Protein AF-F7L185-F1 (afdb_monomer_lite)

Organism: NCBI:txid457403

Foldseek 3Di:
DDQDQDPDLVSVLVLLVVLVVQADDPDDDDLVNLVVQLVVLVLQLLCLDPNHPDPPDDDDRDLLSNLLSLLSNSSSVSVNLNVLVVPDPDPPVSVVVVVCVCVVCPVVVSVVVCVVSVHDPVSSSVSNVVVSVVSVVCRPVVPD

Secondary structure (DSSP, 8-state):
------SSHHHHHHHHHHHHHHS--SS---HHHHHHHHHHHHHHHHHHSTT-S-SS------HHHHHHHHHHHHHHHHHHHHHHHHH-S-HHHHHHHHHHHHHSSHHHHHHHHHHHHT--HHHHHHHHHHHHHHHHHHTT-TT-

Structure (mmCIF, N/CA/C/O backbone):
data_AF-F7L185-F1
#
_entry.id   AF-F7L185-F1
#
loop_
_atom_site.group_PDB
_atom_site.id
_atom_site.type_symbol
_atom_site.label_atom_id
_atom_site.label_alt_id
_atom_site.label_comp_id
_atom_site.label_asym_id
_atom_site.label_entity_id
_atom_site.label_seq_id
_atom_site.pdbx_PDB_ins_code
_atom_site.Cartn_x
_atom_site.Cartn_y
_atom_site.Cartn_z
_atom_site.occupancy
_atom_site.B_iso_or_equiv
_atom_site.auth_seq_id
_atom_site.auth_comp_id
_atom_site.auth_asym_id
_atom_site.auth_atom_id
_atom_site.pdbx_PDB_model_num
ATOM 1 N N . MET A 1 1 ? -5.253 -11.025 -21.015 1.00 58.12 1 MET A N 1
ATOM 2 C CA . MET A 1 1 ? -4.764 -11.555 -19.727 1.00 58.12 1 MET A CA 1
ATOM 3 C C . MET A 1 1 ? -5.924 -11.418 -18.763 1.00 58.12 1 MET A C 1
ATOM 5 O O . MET A 1 1 ? -6.441 -10.314 -18.650 1.00 58.12 1 MET A O 1
ATOM 9 N N . GLU A 1 2 ? -6.417 -12.513 -18.192 1.00 80.06 2 GLU A N 1
ATOM 10 C CA . GLU A 1 2 ? -7.443 -12.428 -17.148 1.00 80.06 2 GLU A CA 1
ATOM 11 C C . GLU A 1 2 ? -6.745 -12.126 -15.824 1.00 80.06 2 GLU A C 1
ATOM 13 O O . GLU A 1 2 ? -5.849 -12.860 -15.408 1.00 80.06 2 GLU A O 1
ATOM 18 N N . PHE A 1 3 ? -7.103 -11.006 -15.200 1.00 90.25 3 PHE A N 1
ATOM 19 C CA . PHE A 1 3 ? -6.584 -10.646 -13.886 1.00 90.25 3 PHE A CA 1
ATOM 20 C C . PHE A 1 3 ? -7.385 -11.365 -12.810 1.00 90.25 3 PHE A C 1
ATOM 22 O O . PHE A 1 3 ? -8.616 -11.371 -12.849 1.00 90.25 3 PHE A O 1
ATOM 29 N N . LYS A 1 4 ? -6.679 -11.935 -11.834 1.00 94.31 4 LYS A N 1
ATOM 30 C CA . LYS A 1 4 ? -7.269 -12.563 -10.654 1.00 94.31 4 LYS A CA 1
ATOM 31 C C . LYS A 1 4 ? -6.967 -11.743 -9.405 1.00 94.31 4 LYS A C 1
ATOM 33 O O . LYS A 1 4 ? -5.970 -11.021 -9.358 1.00 94.31 4 LYS A O 1
ATOM 38 N N . ARG A 1 5 ? -7.812 -11.912 -8.389 1.00 96.31 5 ARG A N 1
ATOM 39 C CA . ARG A 1 5 ? -7.567 -11.413 -7.034 1.00 96.31 5 ARG A CA 1
ATOM 40 C C . ARG A 1 5 ? -6.198 -11.914 -6.537 1.00 96.31 5 ARG A C 1
ATOM 42 O O . ARG A 1 5 ? -5.915 -13.099 -6.727 1.00 96.31 5 ARG A O 1
ATOM 49 N N . PRO A 1 6 ? -5.363 -11.058 -5.923 1.00 95.69 6 PRO A N 1
ATOM 50 C CA . PRO A 1 6 ? -4.076 -11.479 -5.394 1.00 95.69 6 PRO A CA 1
ATOM 51 C C . PRO A 1 6 ? -4.255 -12.382 -4.169 1.00 95.69 6 PRO A C 1
ATOM 53 O O . PRO A 1 6 ? -5.145 -12.164 -3.349 1.00 95.69 6 PRO A O 1
ATOM 56 N N . GLU A 1 7 ? -3.384 -13.3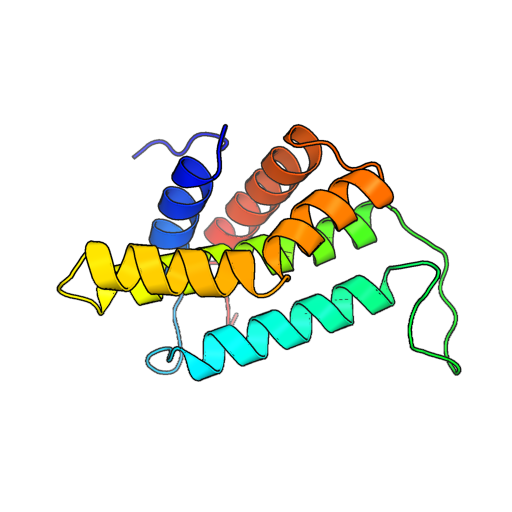78 -4.024 1.00 93.25 7 GLU A N 1
ATOM 57 C CA . GLU A 1 7 ? -3.354 -14.289 -2.868 1.00 93.25 7 GLU A CA 1
ATOM 58 C C . GLU A 1 7 ? -2.120 -14.059 -1.984 1.00 93.25 7 GLU A C 1
ATOM 60 O O . GLU A 1 7 ? -2.010 -14.580 -0.867 1.00 93.25 7 GLU A O 1
ATOM 65 N N . ASN A 1 8 ? -1.153 -13.296 -2.484 1.00 87.81 8 ASN A N 1
ATOM 66 C CA . ASN A 1 8 ? 0.114 -13.012 -1.831 1.00 87.81 8 ASN A CA 1
ATOM 67 C C . ASN A 1 8 ? 0.715 -11.695 -2.362 1.00 87.81 8 ASN A C 1
ATOM 69 O O . ASN A 1 8 ? 0.163 -11.042 -3.248 1.00 87.81 8 ASN A O 1
ATOM 73 N N . PHE A 1 9 ? 1.857 -11.295 -1.799 1.00 86.38 9 PHE A N 1
ATOM 74 C CA . PHE A 1 9 ? 2.520 -10.049 -2.182 1.00 86.38 9 PHE A CA 1
ATOM 75 C C . PHE A 1 9 ? 3.111 -10.086 -3.600 1.00 86.38 9 PHE A C 1
ATOM 77 O O . PHE A 1 9 ? 3.152 -9.058 -4.263 1.00 86.38 9 PHE A O 1
ATOM 84 N N . GLU A 1 10 ? 3.524 -11.249 -4.106 1.00 86.88 10 GLU A N 1
ATOM 85 C CA . GLU A 1 10 ? 4.001 -11.379 -5.489 1.00 86.88 10 GLU A CA 1
ATOM 86 C C . GLU A 1 10 ? 2.875 -11.105 -6.497 1.00 86.88 10 GLU A C 1
ATOM 88 O O . GLU A 1 10 ? 3.081 -10.390 -7.479 1.00 86.88 10 GLU A O 1
ATOM 93 N N . ASP A 1 11 ? 1.656 -11.575 -6.220 1.00 93.94 11 ASP A N 1
ATOM 94 C CA . ASP A 1 11 ? 0.484 -11.230 -7.025 1.00 93.94 11 ASP A CA 1
ATOM 95 C C . ASP A 1 11 ? 0.202 -9.717 -6.989 1.00 93.94 11 ASP A C 1
ATOM 97 O O . ASP A 1 11 ? -0.075 -9.126 -8.035 1.00 93.94 11 ASP A O 1
ATOM 101 N N . ILE A 1 12 ? 0.332 -9.069 -5.819 1.00 94.50 12 ILE A N 1
ATOM 102 C CA . ILE A 1 12 ? 0.250 -7.601 -5.691 1.00 94.50 12 ILE A CA 1
ATOM 103 C C . ILE A 1 12 ? 1.293 -6.924 -6.588 1.00 94.50 12 ILE A C 1
ATOM 105 O O . ILE A 1 12 ? 0.948 -6.012 -7.335 1.00 94.50 12 ILE A O 1
ATOM 109 N N . LEU A 1 13 ? 2.552 -7.373 -6.567 1.00 92.81 13 LEU A N 1
ATOM 110 C CA . LEU A 1 13 ? 3.608 -6.793 -7.404 1.00 92.81 13 LEU A CA 1
ATOM 111 C C . LEU A 1 13 ? 3.275 -6.913 -8.895 1.00 92.81 13 LEU A C 1
ATOM 113 O O . LEU A 1 13 ? 3.435 -5.943 -9.637 1.00 92.81 13 LEU A O 1
ATOM 117 N N . ASN A 1 14 ? 2.758 -8.061 -9.333 1.00 94.25 14 ASN A N 1
ATOM 118 C CA . ASN A 1 14 ? 2.364 -8.281 -10.725 1.00 94.25 14 ASN A CA 1
ATOM 119 C C . ASN A 1 14 ? 1.193 -7.380 -11.150 1.00 94.25 14 ASN A C 1
ATOM 121 O O . ASN A 1 14 ? 1.234 -6.774 -12.227 1.00 94.25 14 ASN A O 1
ATOM 125 N N . LEU A 1 15 ? 0.173 -7.246 -10.296 1.00 96.81 15 LEU A N 1
ATOM 126 C CA . LEU A 1 15 ? -0.958 -6.342 -10.517 1.00 96.81 15 LEU A CA 1
ATOM 127 C C . LEU A 1 15 ? -0.505 -4.879 -10.565 1.00 96.81 15 LEU A C 1
ATOM 129 O O . LEU A 1 15 ? -0.862 -4.152 -11.496 1.00 96.81 15 LEU A O 1
ATOM 133 N N . GLN A 1 16 ? 0.317 -4.456 -9.605 1.00 96.69 16 GLN A N 1
ATOM 134 C CA . GLN A 1 16 ? 0.844 -3.097 -9.531 1.00 96.69 16 GLN A CA 1
ATOM 135 C C . GLN A 1 16 ? 1.679 -2.756 -10.766 1.00 96.69 16 GLN A C 1
ATOM 137 O O . GLN A 1 16 ? 1.480 -1.711 -11.378 1.00 96.69 16 GLN A O 1
ATOM 142 N N . LYS A 1 17 ? 2.550 -3.675 -11.199 1.00 94.38 17 LYS A N 1
ATOM 143 C CA . LYS A 1 17 ? 3.372 -3.513 -12.404 1.00 94.38 17 LYS A CA 1
ATOM 144 C C . LYS A 1 17 ? 2.519 -3.321 -13.653 1.00 94.38 17 LYS A C 1
ATOM 146 O O . LYS A 1 17 ? 2.875 -2.536 -14.529 1.00 94.38 17 LYS A O 1
ATOM 151 N N . HIS A 1 18 ? 1.402 -4.043 -13.758 1.00 94.81 18 HIS A N 1
ATOM 152 C CA . HIS A 1 18 ? 0.469 -3.838 -14.859 1.00 94.81 18 HIS A CA 1
ATOM 153 C C . HIS A 1 18 ? -0.200 -2.463 -14.780 1.00 94.81 18 HIS A C 1
ATOM 155 O O . HIS A 1 18 ? -0.223 -1.750 -15.779 1.00 94.81 18 HIS A O 1
ATOM 161 N N . LEU A 1 19 ? -0.710 -2.074 -13.610 1.00 94.31 19 LEU A N 1
ATOM 162 C CA . LEU A 1 19 ? -1.340 -0.769 -13.409 1.00 94.31 19 LEU A CA 1
ATOM 163 C C . LEU A 1 19 ? -0.381 0.378 -13.765 1.00 94.31 19 LEU A C 1
ATOM 165 O O . LEU A 1 19 ? -0.716 1.222 -14.591 1.00 94.31 19 LEU A O 1
ATOM 169 N N . ASP A 1 20 ? 0.838 0.356 -13.226 1.00 92.94 20 ASP A N 1
ATOM 170 C CA . ASP A 1 20 ? 1.835 1.416 -13.407 1.00 92.94 20 ASP A CA 1
ATOM 171 C C . ASP A 1 20 ? 2.223 1.645 -14.868 1.00 92.94 20 ASP A C 1
ATOM 173 O O . ASP A 1 20 ? 2.427 2.789 -15.271 1.00 92.94 20 ASP A O 1
ATOM 177 N N . LYS A 1 21 ? 2.281 0.577 -15.672 1.00 90.88 21 LYS A N 1
ATOM 178 C CA . LYS A 1 21 ? 2.584 0.652 -17.110 1.00 90.88 21 LYS A CA 1
ATOM 179 C C . LYS A 1 21 ? 1.485 1.306 -17.941 1.00 90.88 21 LYS A C 1
ATOM 181 O O . LYS A 1 21 ? 1.760 1.726 -19.060 1.00 90.88 21 LYS A O 1
ATOM 186 N N . ASN A 1 22 ? 0.255 1.338 -17.434 1.00 90.56 22 ASN A N 1
ATOM 187 C CA . ASN A 1 22 ? -0.904 1.835 -18.173 1.00 90.56 22 ASN A CA 1
ATOM 188 C C . ASN A 1 22 ? -1.416 3.193 -17.656 1.00 90.56 22 ASN A C 1
ATOM 190 O O . ASN A 1 22 ? -2.272 3.793 -18.302 1.00 90.56 22 ASN A O 1
ATOM 194 N N . ILE A 1 23 ? -0.904 3.697 -16.526 1.00 87.56 23 ILE A N 1
ATOM 195 C CA . ILE A 1 23 ? -1.213 5.049 -16.033 1.00 87.56 23 ILE A CA 1
ATOM 196 C C . ILE A 1 23 ? -0.551 6.100 -16.935 1.00 87.56 23 ILE A C 1
ATOM 198 O O . ILE A 1 23 ? 0.647 6.023 -17.223 1.00 87.56 23 ILE A O 1
ATOM 202 N N . HIS A 1 24 ? -1.301 7.135 -17.322 1.00 83.81 24 HIS A N 1
ATOM 203 C CA . HIS A 1 24 ? -0.772 8.239 -18.124 1.00 83.81 24 HIS A CA 1
ATOM 204 C C . HIS A 1 24 ? -0.161 9.308 -17.215 1.00 83.81 24 HIS A C 1
ATOM 206 O O . HIS A 1 24 ? -0.843 10.191 -16.700 1.00 83.81 24 HIS A O 1
ATOM 212 N N . SER A 1 25 ? 1.156 9.246 -17.027 1.00 84.31 25 SER A N 1
ATOM 213 C CA . SER A 1 25 ? 1.878 10.248 -16.235 1.00 84.31 25 SER A CA 1
ATOM 214 C C . SER A 1 25 ? 2.256 11.463 -17.092 1.00 84.31 25 SER A C 1
ATOM 216 O O . SER A 1 25 ? 2.654 11.316 -18.245 1.00 84.31 25 SER A O 1
ATOM 218 N N . SER A 1 26 ? 2.185 12.670 -16.523 1.00 86.88 26 SER A N 1
ATOM 219 C CA . SER A 1 26 ? 2.585 13.915 -17.208 1.00 86.88 26 SER A CA 1
ATOM 220 C C . SER A 1 26 ? 4.093 14.009 -17.480 1.00 86.88 26 SER A C 1
ATOM 222 O O . SER A 1 26 ? 4.527 14.757 -18.354 1.00 86.88 26 SER A O 1
ATOM 224 N N . ARG A 1 27 ? 4.891 13.242 -16.732 1.00 91.75 27 ARG A N 1
ATOM 225 C CA . ARG A 1 27 ? 6.319 12.995 -16.946 1.00 91.75 27 ARG A CA 1
ATOM 226 C C . ARG A 1 27 ? 6.692 11.613 -16.420 1.00 91.75 27 ARG A C 1
ATOM 228 O O . ARG A 1 27 ? 5.919 10.998 -15.686 1.00 91.75 27 ARG A O 1
ATOM 235 N N . GLU A 1 28 ? 7.902 11.166 -16.730 1.00 90.81 28 GLU A N 1
ATOM 236 C CA . GLU A 1 28 ? 8.462 9.950 -16.145 1.00 90.81 28 GLU A CA 1
ATOM 237 C C . GLU A 1 28 ? 8.515 10.043 -14.610 1.00 90.81 28 GLU A C 1
ATOM 239 O O . GLU A 1 28 ? 8.894 11.076 -14.035 1.00 90.81 28 GLU A O 1
ATOM 244 N N . ARG A 1 29 ? 8.091 8.962 -13.947 1.00 91.56 29 ARG A N 1
ATOM 245 C CA . ARG A 1 29 ? 8.062 8.840 -12.488 1.00 91.56 29 ARG A CA 1
ATOM 246 C C . ARG A 1 29 ? 9.448 8.474 -11.972 1.00 91.56 29 ARG A C 1
ATOM 248 O O . ARG A 1 29 ? 10.085 7.561 -12.480 1.00 91.56 29 ARG A O 1
ATOM 255 N N . THR A 1 30 ? 9.888 9.143 -10.914 1.00 91.12 30 THR A N 1
ATOM 256 C CA . THR A 1 30 ? 11.161 8.862 -10.243 1.00 91.12 30 THR A CA 1
ATOM 257 C C . THR A 1 30 ? 10.939 8.165 -8.903 1.00 91.12 30 THR A C 1
ATOM 259 O O . THR A 1 30 ? 9.875 8.274 -8.293 1.00 91.12 30 THR A O 1
ATOM 262 N N . ILE A 1 31 ? 11.988 7.538 -8.363 1.00 85.38 31 ILE A N 1
ATOM 263 C CA . ILE A 1 31 ? 11.964 6.987 -6.999 1.00 85.38 31 ILE A CA 1
ATOM 264 C C . ILE A 1 31 ? 11.611 8.036 -5.932 1.00 85.38 31 ILE A C 1
ATOM 266 O O . ILE A 1 31 ? 11.009 7.704 -4.913 1.00 85.38 31 ILE A O 1
ATOM 270 N N . LYS A 1 32 ? 11.971 9.310 -6.151 1.00 87.12 32 LYS A N 1
ATOM 271 C CA . LYS A 1 32 ? 11.632 10.404 -5.233 1.00 87.12 32 LYS A CA 1
ATOM 272 C C . LYS A 1 32 ? 10.123 10.649 -5.207 1.00 87.12 32 LYS A C 1
ATOM 274 O O . LYS A 1 32 ? 9.578 10.860 -4.130 1.00 87.12 32 LYS A O 1
ATOM 279 N N . ASP A 1 33 ? 9.464 10.578 -6.361 1.00 93.44 33 ASP A N 1
ATOM 280 C CA . ASP A 1 33 ? 8.013 10.772 -6.466 1.00 93.44 33 ASP A CA 1
ATOM 281 C C . ASP A 1 33 ? 7.250 9.667 -5.735 1.00 93.44 33 ASP A C 1
ATOM 283 O O . ASP A 1 33 ? 6.327 9.950 -4.976 1.00 93.44 33 ASP A O 1
ATOM 287 N N . ILE A 1 34 ? 7.691 8.415 -5.900 1.00 91.06 34 ILE A N 1
ATOM 288 C CA . ILE A 1 34 ? 7.094 7.257 -5.221 1.00 91.06 34 ILE A CA 1
ATOM 289 C C . ILE A 1 34 ? 7.230 7.406 -3.702 1.00 91.06 34 ILE A C 1
ATOM 291 O O . ILE A 1 34 ? 6.262 7.227 -2.971 1.00 91.06 34 ILE A O 1
ATOM 295 N N . LYS A 1 35 ? 8.419 7.794 -3.217 1.00 85.25 35 LYS A N 1
ATOM 296 C CA . LYS A 1 35 ? 8.661 8.016 -1.782 1.00 85.25 35 LYS A CA 1
ATOM 297 C C . LYS A 1 35 ? 7.786 9.124 -1.200 1.00 85.25 35 LYS A C 1
ATOM 299 O O . LYS A 1 35 ? 7.292 8.972 -0.091 1.00 85.25 35 LYS A O 1
ATOM 304 N N . LEU A 1 36 ? 7.621 10.234 -1.920 1.00 87.75 36 LEU A N 1
ATOM 305 C CA . LEU A 1 36 ? 6.760 11.328 -1.468 1.00 87.75 36 LEU A CA 1
ATOM 306 C C . LEU A 1 36 ? 5.287 10.911 -1.443 1.00 87.75 36 LEU A C 1
ATOM 308 O O . LEU A 1 36 ? 4.596 11.258 -0.492 1.00 87.75 36 LEU A O 1
ATOM 312 N N . SER A 1 37 ? 4.843 10.128 -2.428 1.00 94.25 37 SER A N 1
ATOM 313 C CA . SER A 1 37 ? 3.476 9.591 -2.459 1.00 94.25 37 SER A CA 1
ATOM 314 C C . SER A 1 37 ? 3.239 8.636 -1.288 1.00 94.25 37 SER A C 1
ATOM 316 O O . SER A 1 37 ? 2.292 8.811 -0.540 1.00 94.25 37 SER A O 1
ATOM 318 N N . LEU A 1 38 ? 4.178 7.723 -1.012 1.00 88.56 38 LEU A N 1
ATOM 319 C CA . LEU A 1 38 ? 4.107 6.840 0.156 1.00 88.56 38 LEU A CA 1
ATOM 320 C C . LEU A 1 38 ? 4.006 7.613 1.485 1.00 88.56 38 LEU A C 1
ATOM 322 O O . LEU A 1 38 ? 3.268 7.207 2.375 1.00 88.56 38 LEU A O 1
ATOM 326 N N . ILE A 1 39 ? 4.745 8.719 1.638 1.00 85.38 39 ILE A N 1
ATOM 327 C CA . ILE A 1 39 ? 4.649 9.575 2.833 1.00 85.38 39 ILE A CA 1
ATOM 328 C C . ILE A 1 39 ? 3.264 10.223 2.934 1.00 85.38 39 ILE A C 1
ATOM 330 O O . ILE A 1 39 ? 2.733 10.306 4.039 1.00 85.38 39 ILE A O 1
ATOM 334 N N . ALA A 1 40 ? 2.695 10.673 1.811 1.00 93.69 40 ALA A N 1
ATOM 335 C CA . ALA A 1 40 ? 1.348 11.232 1.781 1.00 93.69 40 ALA A CA 1
ATOM 336 C C . ALA A 1 40 ? 0.321 10.203 2.275 1.00 93.69 40 ALA A C 1
ATOM 338 O O . ALA A 1 40 ? -0.370 10.488 3.248 1.00 93.69 40 ALA A O 1
ATOM 339 N N . GLU A 1 41 ? 0.337 8.979 1.741 1.00 94.81 41 GLU A N 1
ATOM 340 C CA . GLU A 1 41 ? -0.595 7.923 2.171 1.00 94.81 41 GLU A CA 1
ATOM 341 C C . GLU A 1 41 ? -0.429 7.541 3.649 1.00 94.81 41 GLU A C 1
ATOM 343 O O . GLU A 1 41 ? -1.396 7.250 4.342 1.00 94.81 41 GLU A O 1
ATOM 348 N N . VAL A 1 42 ? 0.797 7.569 4.189 1.00 88.88 42 VAL A N 1
ATOM 349 C CA . VAL A 1 42 ? 1.021 7.335 5.630 1.00 88.88 42 VAL A CA 1
ATOM 350 C C . VAL A 1 42 ? 0.363 8.423 6.484 1.00 88.88 42 VAL A C 1
ATOM 352 O O . VAL A 1 42 ? -0.149 8.133 7.570 1.00 88.88 42 VAL A O 1
ATOM 355 N N . ILE A 1 43 ? 0.378 9.672 6.014 1.00 88.06 43 ILE A N 1
ATOM 356 C CA . ILE A 1 43 ? -0.298 10.781 6.688 1.00 88.06 43 ILE A CA 1
ATOM 357 C C . ILE A 1 43 ? -1.814 10.611 6.566 1.00 88.06 43 ILE A C 1
ATOM 359 O O . ILE A 1 43 ? -2.488 10.689 7.590 1.00 88.06 43 ILE A O 1
ATOM 363 N N . GLU A 1 44 ? -2.340 10.325 5.372 1.00 95.38 44 GLU A N 1
ATOM 364 C CA . GLU A 1 44 ? -3.777 10.107 5.129 1.00 95.38 44 GLU A CA 1
ATOM 365 C C . GLU A 1 44 ? -4.317 8.940 5.969 1.00 95.38 44 GLU A C 1
ATOM 367 O O . GLU A 1 44 ? -5.299 9.097 6.701 1.00 95.38 44 GLU A O 1
ATOM 372 N N . PHE A 1 45 ? -3.577 7.833 6.038 1.00 93.75 45 PHE A N 1
ATOM 373 C CA . PHE A 1 45 ? -3.871 6.732 6.949 1.00 93.75 45 PHE A CA 1
ATOM 374 C C . PHE A 1 45 ? -3.931 7.182 8.408 1.00 93.75 45 PHE A C 1
ATOM 376 O O . PHE A 1 45 ? -4.919 6.906 9.090 1.00 93.75 45 PHE A O 1
ATOM 383 N N . ASN A 1 46 ? -2.914 7.900 8.909 1.00 91.94 46 ASN A N 1
ATOM 384 C CA . ASN A 1 46 ? -2.949 8.407 10.282 1.00 91.94 46 ASN A CA 1
ATOM 385 C C . ASN A 1 46 ? -4.172 9.301 10.515 1.00 91.94 46 ASN A C 1
ATOM 387 O O . ASN A 1 46 ? -4.776 9.232 11.586 1.00 91.94 46 ASN A O 1
ATOM 391 N N . GLU A 1 47 ? -4.564 10.104 9.530 1.00 94.00 47 GLU A N 1
ATOM 392 C CA . GLU A 1 47 ? -5.740 10.946 9.655 1.00 94.00 47 GLU A CA 1
ATOM 393 C C . GLU A 1 47 ? -7.022 10.145 9.873 1.00 94.00 47 GLU A C 1
ATOM 395 O O . GLU A 1 47 ? -7.879 10.638 10.604 1.00 94.00 47 GLU A O 1
ATOM 400 N N . GLU A 1 48 ? -7.179 8.966 9.256 1.00 95.00 48 GLU A N 1
ATOM 401 C CA . GLU A 1 48 ? -8.307 8.026 9.438 1.00 95.00 48 GLU A CA 1
ATOM 402 C C . GLU A 1 48 ? -8.249 7.204 10.737 1.00 95.00 48 GLU A C 1
ATOM 404 O O . GLU A 1 48 ? -9.257 6.613 11.128 1.00 95.00 48 GLU A O 1
ATOM 409 N N . THR A 1 49 ? -7.132 7.221 11.469 1.00 91.50 49 THR A N 1
ATOM 410 C CA . THR A 1 49 ? -7.046 6.553 12.778 1.00 91.50 49 THR A CA 1
ATOM 411 C C . THR A 1 49 ? -7.686 7.369 13.914 1.00 91.50 49 THR A C 1
ATOM 413 O O . THR A 1 49 ? -7.711 8.604 13.858 1.00 91.50 49 THR A O 1
ATOM 416 N N . PRO A 1 50 ? -8.128 6.721 15.014 1.00 90.81 50 PRO A N 1
ATOM 417 C CA . PRO A 1 50 ? -8.531 7.427 16.235 1.00 90.81 50 PRO A CA 1
ATOM 418 C C . PRO A 1 50 ? -7.400 8.270 16.846 1.00 90.81 50 PRO A C 1
ATOM 420 O O . PRO A 1 50 ? -7.663 9.248 17.541 1.00 90.81 50 PRO A O 1
ATOM 423 N N . GLU A 1 51 ? -6.144 7.910 16.567 1.00 88.69 51 GLU A N 1
ATOM 424 C CA . GLU A 1 51 ? -4.929 8.584 17.033 1.00 88.69 51 GLU A CA 1
ATOM 425 C C . GLU A 1 51 ? -4.383 9.605 16.015 1.00 88.69 51 GLU A C 1
ATOM 427 O O . GLU A 1 51 ? -3.173 9.833 15.923 1.00 88.69 51 GLU A O 1
ATOM 432 N N . SER A 1 52 ? -5.271 10.204 15.219 1.00 91.38 52 SER A N 1
ATOM 433 C CA . SER A 1 52 ? -4.919 11.224 14.231 1.00 91.38 52 SER A CA 1
ATOM 434 C C . SER A 1 52 ? -4.047 12.336 14.820 1.00 91.38 52 SER A C 1
ATOM 436 O O . SER A 1 52 ? -4.328 12.878 15.890 1.00 91.38 52 SER A O 1
ATOM 438 N N . HIS A 1 53 ? -3.005 12.730 14.084 1.00 87.88 53 HIS A N 1
ATOM 439 C CA . HIS A 1 53 ? -2.123 13.840 14.451 1.00 87.88 53 HIS A CA 1
ATOM 440 C C . HIS A 1 53 ? -2.845 15.198 14.474 1.00 87.88 53 HIS A C 1
ATOM 442 O O . HIS A 1 53 ? -2.318 16.176 15.013 1.00 87.88 53 HIS A O 1
ATOM 448 N N . LYS A 1 54 ? -4.032 15.296 13.858 1.00 92.19 54 LYS A N 1
ATOM 449 C CA . LYS A 1 54 ? -4.804 16.537 13.787 1.00 92.19 54 LYS A CA 1
ATOM 450 C C . LYS A 1 54 ? -5.407 16.860 15.147 1.00 92.19 54 LYS A C 1
ATOM 452 O O . LYS A 1 54 ? -6.402 16.281 15.562 1.00 92.19 54 LYS A O 1
ATOM 457 N N . THR A 1 55 ? -4.860 17.878 15.802 1.00 92.56 55 THR A N 1
ATOM 458 C CA . THR A 1 55 ? -5.370 18.380 17.089 1.00 92.56 55 THR A CA 1
ATOM 459 C C . THR A 1 55 ? -6.506 19.396 16.941 1.00 92.56 55 THR A C 1
ATOM 461 O O . THR A 1 55 ? -7.158 19.743 17.922 1.00 92.56 55 THR A O 1
ATOM 464 N N . TRP A 1 56 ? -6.756 19.882 15.719 1.00 92.12 56 TRP A N 1
ATOM 465 C CA . TRP A 1 56 ? -7.711 20.961 15.420 1.00 92.12 56 TRP A CA 1
ATOM 466 C C . TRP A 1 56 ? -8.965 20.507 14.660 1.00 92.12 56 TRP A C 1
ATOM 468 O O . TRP A 1 56 ? -9.841 21.323 14.378 1.00 92.12 56 TRP A O 1
ATOM 478 N N . LYS A 1 57 ? -9.055 19.229 14.281 1.00 86.00 57 LYS A N 1
ATOM 479 C CA . LYS A 1 57 ? -10.186 18.672 13.534 1.00 86.00 57 LYS A CA 1
ATOM 480 C C . LYS A 1 57 ? -10.510 17.290 14.078 1.00 86.00 57 LYS A C 1
ATOM 482 O O . LYS A 1 57 ? -9.637 16.435 14.115 1.00 86.00 57 LYS A O 1
ATOM 487 N N . THR A 1 58 ? -11.770 17.065 14.427 1.00 83.62 58 THR A N 1
ATOM 488 C CA . THR A 1 58 ? -12.287 15.736 14.760 1.00 83.62 58 THR A CA 1
ATOM 489 C C . THR A 1 58 ? -13.133 15.205 13.608 1.00 83.62 58 THR A C 1
ATOM 491 O O . THR A 1 58 ? -13.755 15.969 12.864 1.00 83.62 58 THR A O 1
ATOM 494 N N . LYS A 1 59 ? -13.143 13.884 13.437 1.00 88.88 59 LYS A N 1
ATOM 495 C CA . LYS A 1 59 ? -14.055 13.193 12.525 1.00 88.88 59 LYS A CA 1
ATOM 496 C C . LYS A 1 59 ? -14.546 11.891 13.162 1.00 88.88 59 LYS A C 1
ATOM 498 O O . LYS A 1 59 ? -13.831 11.344 14.002 1.00 88.88 59 LYS A O 1
ATOM 503 N N . PRO A 1 60 ? -15.744 11.401 12.799 1.00 93.94 60 PRO A N 1
ATOM 504 C CA . PRO A 1 60 ? -16.176 10.065 13.188 1.00 93.94 60 PRO A CA 1
ATOM 505 C C . PRO A 1 60 ? -15.187 9.019 12.671 1.00 93.94 60 PRO A C 1
ATOM 507 O O . PRO A 1 60 ? -14.756 9.106 11.521 1.00 93.94 60 PRO A O 1
ATOM 510 N N . TYR A 1 61 ? -14.835 8.056 13.521 1.00 95.00 61 TYR A N 1
ATOM 511 C CA . TYR A 1 61 ? -13.986 6.941 13.117 1.00 95.00 61 TYR A CA 1
ATOM 512 C C . TYR A 1 61 ? -14.727 6.029 12.139 1.00 95.00 61 TYR A C 1
ATOM 514 O O . TYR A 1 61 ? -15.880 5.666 12.382 1.00 95.00 61 TYR A O 1
ATOM 522 N N . ASP A 1 62 ? -14.045 5.651 11.063 1.00 96.25 62 ASP A N 1
ATOM 523 C CA . ASP A 1 62 ? -14.552 4.771 10.021 1.00 96.25 62 ASP A CA 1
ATOM 524 C C . ASP A 1 62 ? -13.478 3.728 9.693 1.00 96.25 62 ASP A C 1
ATOM 526 O O . ASP A 1 62 ? -12.405 4.045 9.176 1.00 96.25 62 ASP A O 1
ATOM 530 N N . LYS A 1 63 ? -13.763 2.471 10.044 1.00 94.44 63 LYS A N 1
ATOM 531 C CA . LYS A 1 63 ? -12.809 1.369 9.900 1.00 94.44 63 LYS A CA 1
ATOM 532 C C . LYS A 1 63 ? -12.529 1.036 8.437 1.00 94.44 63 LYS A C 1
ATOM 534 O O . LYS A 1 63 ? -11.416 0.637 8.112 1.00 94.44 63 LYS A O 1
ATOM 539 N N . GLU A 1 64 ? -13.526 1.191 7.569 1.00 95.19 64 GLU A N 1
ATOM 540 C CA . GLU A 1 64 ? -13.380 0.894 6.145 1.00 95.19 64 GLU A CA 1
ATOM 541 C C . GLU A 1 64 ? -12.478 1.930 5.475 1.00 95.19 64 GLU A C 1
ATOM 543 O O . GLU A 1 64 ? -11.605 1.558 4.695 1.00 95.19 64 GLU A O 1
ATOM 548 N N . LYS A 1 65 ? -12.608 3.209 5.850 1.00 95.88 65 LYS A N 1
ATOM 549 C CA . LYS A 1 65 ? -11.694 4.264 5.382 1.00 95.88 65 LYS A CA 1
ATOM 550 C C . LYS A 1 65 ? -10.282 4.090 5.913 1.00 95.88 65 LYS A C 1
ATOM 552 O O . LYS A 1 65 ? -9.338 4.213 5.147 1.00 95.88 65 LYS A O 1
ATOM 557 N N . GLU A 1 66 ? -10.126 3.748 7.194 1.00 95.56 66 GLU A N 1
ATOM 558 C CA . GLU A 1 66 ? -8.802 3.436 7.748 1.00 95.56 66 GLU A CA 1
ATOM 559 C C . GLU A 1 66 ? -8.124 2.300 6.952 1.00 95.56 66 GLU A C 1
ATOM 561 O O . GLU A 1 66 ? -6.933 2.389 6.658 1.00 95.56 66 GLU A O 1
ATOM 566 N N . LEU A 1 67 ? -8.868 1.256 6.561 1.00 95.62 67 LEU A N 1
ATOM 567 C CA . LEU A 1 67 ? -8.350 0.175 5.715 1.00 95.62 67 LEU A CA 1
ATOM 568 C C . LEU A 1 67 ? -8.061 0.628 4.277 1.00 95.62 67 LEU A C 1
ATOM 570 O O . LEU A 1 67 ? -7.082 0.166 3.689 1.00 95.62 67 LEU A O 1
ATOM 574 N N . GLU A 1 68 ? -8.890 1.500 3.703 1.00 96.12 68 GLU A N 1
ATOM 575 C CA . GLU A 1 68 ? -8.673 2.044 2.361 1.00 96.12 68 GLU A CA 1
ATOM 576 C C . GLU A 1 68 ? -7.351 2.820 2.288 1.00 96.12 68 GLU A C 1
ATOM 578 O O . GLU A 1 68 ? -6.506 2.480 1.460 1.00 96.12 68 GLU A O 1
ATOM 583 N N . GLU A 1 69 ? -7.119 3.760 3.205 1.00 95.81 69 GLU A N 1
ATOM 584 C CA . GLU A 1 69 ? -5.870 4.538 3.246 1.00 95.81 69 GLU A CA 1
ATOM 585 C C . GLU A 1 69 ? -4.661 3.654 3.585 1.00 95.81 69 GLU A C 1
ATOM 587 O O . GLU A 1 69 ? -3.563 3.800 3.045 1.00 95.81 69 GLU A O 1
ATOM 592 N N . PHE A 1 70 ? -4.854 2.650 4.447 1.00 94.06 70 PHE A N 1
ATOM 593 C CA . PHE A 1 70 ? -3.812 1.657 4.697 1.00 94.06 70 PHE A CA 1
ATOM 594 C C . PHE A 1 70 ? -3.465 0.861 3.434 1.00 94.06 70 PHE A C 1
ATOM 596 O O . PHE A 1 70 ? -2.310 0.501 3.208 1.00 94.06 70 PHE A O 1
ATOM 603 N N . THR A 1 71 ? -4.460 0.582 2.597 1.00 94.75 71 THR A N 1
ATOM 604 C CA . THR A 1 71 ? -4.278 -0.117 1.327 1.00 94.75 71 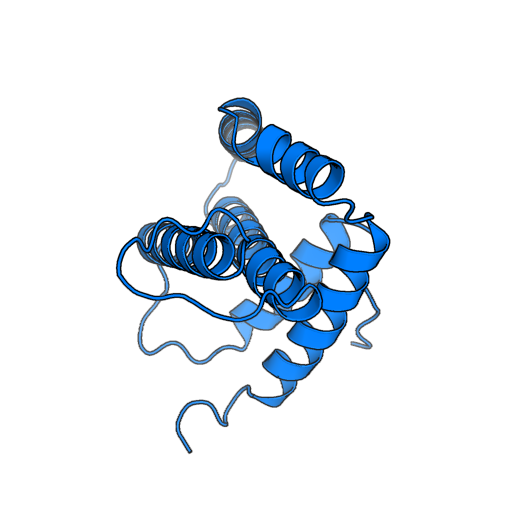THR A CA 1
ATOM 605 C C . THR A 1 71 ? -3.503 0.742 0.328 1.00 94.75 71 THR A C 1
ATOM 607 O O . THR A 1 71 ? -2.687 0.196 -0.417 1.00 94.75 71 THR A O 1
ATOM 610 N N . ASP A 1 72 ? -3.656 2.066 0.340 1.00 96.00 72 ASP A N 1
ATOM 611 C CA . ASP A 1 72 ? -2.872 2.961 -0.522 1.00 96.00 72 ASP A CA 1
ATOM 612 C C . ASP A 1 72 ? -1.374 2.936 -0.201 1.00 96.00 72 ASP A C 1
ATOM 614 O O . ASP A 1 72 ? -0.538 2.888 -1.112 1.00 96.00 72 ASP A O 1
ATOM 618 N N . ILE A 1 73 ? -1.012 2.787 1.077 1.00 93.50 73 ILE A N 1
ATOM 619 C CA . ILE A 1 73 ? 0.377 2.516 1.481 1.00 93.50 73 ILE A CA 1
ATOM 620 C C . ILE A 1 73 ? 0.911 1.253 0.775 1.00 93.50 73 ILE A C 1
ATOM 622 O O . ILE A 1 73 ? 2.048 1.248 0.289 1.00 93.50 73 ILE A O 1
ATOM 626 N N . TRP A 1 74 ? 0.103 0.190 0.652 1.00 92.75 74 TRP A N 1
ATOM 627 C CA . TRP A 1 74 ? 0.490 -1.031 -0.070 1.00 92.75 74 TRP A CA 1
ATOM 628 C C . TRP A 1 74 ? 0.654 -0.813 -1.582 1.00 92.75 74 TRP A C 1
ATOM 630 O O . TRP A 1 74 ? 1.580 -1.388 -2.162 1.00 92.75 74 TRP A O 1
ATOM 640 N N . PHE A 1 75 ? -0.168 0.032 -2.221 1.00 95.62 75 PHE A N 1
ATOM 641 C CA . PHE A 1 75 ? 0.003 0.416 -3.635 1.00 95.62 75 PHE A CA 1
ATOM 642 C C . PHE A 1 75 ? 1.372 1.057 -3.880 1.00 95.62 75 PHE A C 1
ATOM 644 O O . PHE A 1 75 ? 2.128 0.602 -4.748 1.00 95.62 75 PHE A O 1
ATOM 651 N N . PHE A 1 76 ? 1.738 2.071 -3.092 1.00 93.81 76 PHE A N 1
ATOM 652 C CA . PHE A 1 76 ? 3.013 2.767 -3.287 1.00 93.81 76 PHE A CA 1
ATOM 653 C C . PHE A 1 76 ? 4.223 1.956 -2.820 1.00 93.81 76 PHE A C 1
ATOM 655 O O . PHE A 1 76 ? 5.297 2.066 -3.419 1.00 93.81 76 PHE A O 1
ATOM 662 N N . LEU A 1 77 ? 4.064 1.078 -1.825 1.00 90.31 77 LEU A N 1
ATOM 663 C CA . LEU A 1 77 ? 5.101 0.111 -1.468 1.00 90.31 77 LEU A CA 1
ATOM 664 C C . LEU A 1 77 ? 5.385 -0.853 -2.629 1.00 90.31 77 LEU A C 1
ATOM 666 O O . LEU A 1 77 ? 6.545 -1.048 -2.999 1.00 90.31 77 LEU A O 1
ATOM 670 N N . ALA A 1 78 ? 4.342 -1.430 -3.231 1.00 92.44 78 ALA A N 1
ATOM 671 C CA . ALA A 1 78 ? 4.477 -2.330 -4.373 1.00 92.44 78 ALA A CA 1
ATOM 672 C C . ALA A 1 78 ? 5.103 -1.622 -5.586 1.00 92.44 78 ALA A C 1
ATOM 674 O O . ALA A 1 78 ? 5.994 -2.172 -6.239 1.00 92.44 78 ALA A O 1
ATOM 675 N N . GLN A 1 79 ? 4.706 -0.373 -5.845 1.00 93.00 79 GLN A N 1
ATOM 676 C CA . GLN A 1 79 ? 5.282 0.457 -6.903 1.00 93.00 79 GLN A CA 1
ATOM 677 C C . GLN A 1 79 ? 6.775 0.721 -6.658 1.00 93.00 79 GLN A C 1
ATOM 679 O O . GLN A 1 79 ? 7.584 0.606 -7.579 1.00 93.00 79 GLN A O 1
ATOM 684 N N . MET A 1 80 ? 7.170 1.018 -5.416 1.00 89.56 80 MET A N 1
ATOM 685 C CA . MET A 1 80 ? 8.574 1.228 -5.051 1.00 89.56 80 MET A CA 1
ATOM 686 C C . MET A 1 80 ? 9.419 -0.031 -5.276 1.00 89.56 80 MET A C 1
ATOM 688 O O . MET A 1 80 ? 10.519 0.059 -5.824 1.00 89.56 80 MET A O 1
ATOM 692 N N . VAL A 1 81 ? 8.909 -1.198 -4.869 1.00 86.94 81 VAL A N 1
ATOM 693 C CA . VAL A 1 81 ? 9.586 -2.489 -5.063 1.00 86.94 81 VAL A CA 1
ATOM 694 C C . VAL A 1 81 ? 9.750 -2.794 -6.553 1.00 86.94 81 VAL A C 1
ATOM 696 O O . VAL A 1 81 ? 10.859 -3.102 -6.986 1.00 86.94 81 VAL A O 1
ATOM 699 N N . ASN A 1 82 ? 8.689 -2.640 -7.350 1.00 90.94 82 ASN A N 1
ATOM 700 C CA . ASN A 1 82 ? 8.750 -2.838 -8.800 1.00 90.94 82 ASN A CA 1
ATOM 701 C C . ASN A 1 82 ? 9.728 -1.877 -9.482 1.00 90.94 82 ASN A C 1
ATOM 703 O O . ASN A 1 82 ? 10.541 -2.322 -10.286 1.00 90.94 82 ASN A O 1
ATOM 707 N N . PHE A 1 83 ? 9.710 -0.590 -9.123 1.00 88.88 83 PHE A N 1
ATOM 708 C CA . PHE A 1 83 ? 10.649 0.393 -9.667 1.00 88.88 83 PHE A CA 1
ATOM 709 C C . PHE A 1 83 ? 12.100 -0.015 -9.392 1.00 88.88 83 PHE A C 1
ATOM 711 O O . PHE A 1 83 ? 12.940 0.009 -10.286 1.00 88.88 83 PHE A O 1
ATOM 718 N N . LYS A 1 84 ? 12.400 -0.439 -8.157 1.00 83.88 84 LYS A N 1
ATOM 719 C CA . LYS A 1 84 ? 13.735 -0.912 -7.768 1.00 83.88 84 LYS A CA 1
ATOM 720 C C . LYS A 1 84 ? 14.160 -2.177 -8.514 1.00 83.88 84 LYS A C 1
ATOM 722 O O . LYS A 1 84 ? 15.319 -2.268 -8.907 1.00 83.88 84 LYS A O 1
ATOM 727 N N . LEU A 1 85 ? 13.232 -3.111 -8.729 1.00 81.56 85 LEU A N 1
ATOM 728 C CA . LEU A 1 85 ? 13.457 -4.317 -9.532 1.00 81.56 85 LEU A CA 1
ATOM 729 C C . LEU A 1 85 ? 13.746 -3.998 -11.008 1.00 81.56 85 LEU A C 1
ATOM 731 O O . LEU A 1 85 ? 14.472 -4.748 -11.647 1.00 81.56 85 LEU A O 1
ATOM 735 N N . GLU A 1 86 ? 13.180 -2.920 -11.555 1.00 81.81 86 GLU A N 1
ATOM 736 C CA . GLU A 1 86 ? 13.374 -2.534 -12.960 1.00 81.81 86 GLU A CA 1
ATOM 737 C C . GLU A 1 86 ? 14.705 -1.817 -13.222 1.00 81.81 86 GLU A C 1
ATOM 739 O O . GLU A 1 86 ? 15.262 -1.977 -14.304 1.00 81.81 86 GLU A O 1
ATOM 744 N N . ILE A 1 87 ? 15.228 -1.050 -12.257 1.00 76.56 87 ILE A N 1
ATOM 745 C CA . ILE A 1 87 ? 16.449 -0.244 -12.451 1.00 76.56 87 ILE A CA 1
ATOM 746 C C . ILE A 1 87 ? 17.756 -0.947 -12.071 1.00 76.56 87 ILE A C 1
ATOM 748 O O . ILE A 1 87 ? 18.821 -0.367 -12.263 1.00 76.56 87 ILE A O 1
ATOM 752 N N . SER A 1 88 ? 17.704 -2.126 -11.450 1.00 70.06 88 SER A N 1
ATOM 753 C CA . SER A 1 88 ? 18.910 -2.789 -10.955 1.00 70.06 88 SER A CA 1
ATOM 754 C C . SER A 1 88 ? 19.212 -4.065 -11.728 1.00 70.06 88 SER A C 1
ATOM 756 O O . SER A 1 88 ? 18.390 -4.972 -11.833 1.00 70.06 88 SER A O 1
ATOM 758 N N . ASP A 1 89 ? 20.455 -4.142 -12.199 1.00 64.75 89 ASP A N 1
ATOM 759 C CA . ASP A 1 89 ? 21.018 -5.299 -12.896 1.00 64.75 89 ASP A CA 1
ATOM 760 C C . ASP A 1 89 ? 21.404 -6.441 -11.931 1.00 64.75 89 ASP A C 1
ATOM 762 O O . ASP A 1 89 ? 21.785 -7.532 -12.359 1.00 64.75 89 ASP A O 1
ATOM 766 N N . SER A 1 90 ? 21.313 -6.210 -10.613 1.00 69.38 90 SER A N 1
ATOM 767 C CA . SER A 1 90 ? 21.722 -7.148 -9.566 1.00 69.38 90 SER A CA 1
ATOM 768 C C . SER A 1 90 ? 20.562 -7.476 -8.633 1.00 69.38 90 SER A C 1
ATOM 770 O O . SER A 1 90 ? 20.248 -6.752 -7.686 1.00 69.38 90 SER A O 1
ATOM 772 N N . PHE A 1 91 ? 19.982 -8.661 -8.828 1.00 65.94 91 PHE A N 1
ATOM 773 C CA . PHE A 1 91 ? 18.985 -9.230 -7.916 1.00 65.94 91 PHE A CA 1
ATOM 774 C C . PHE A 1 91 ? 19.464 -9.249 -6.453 1.00 65.94 91 PHE A C 1
ATOM 776 O O . PHE A 1 91 ? 18.658 -9.110 -5.536 1.00 65.94 91 PHE A O 1
ATOM 783 N N . VAL A 1 92 ? 20.773 -9.394 -6.214 1.00 66.88 92 VAL A N 1
ATOM 784 C CA . VAL A 1 92 ? 21.360 -9.400 -4.866 1.00 66.88 92 VAL A CA 1
ATOM 785 C C . VAL A 1 92 ? 21.324 -8.008 -4.234 1.00 66.88 92 VAL A C 1
ATOM 787 O O . VAL A 1 92 ? 20.978 -7.891 -3.060 1.00 66.88 92 VAL A O 1
ATOM 790 N N . GLU A 1 93 ? 21.631 -6.953 -4.990 1.00 67.75 93 GLU A N 1
ATOM 791 C CA . GLU A 1 93 ? 21.513 -5.577 -4.495 1.00 67.75 93 GLU A CA 1
ATOM 792 C C . GLU A 1 93 ? 20.058 -5.213 -4.236 1.00 67.75 93 GLU A C 1
ATOM 794 O O . GLU A 1 93 ? 19.757 -4.707 -3.160 1.00 67.75 93 GLU A O 1
ATOM 799 N N . ILE A 1 94 ? 19.145 -5.572 -5.144 1.00 65.25 94 ILE A N 1
ATOM 800 C CA . ILE A 1 94 ? 17.706 -5.376 -4.940 1.00 65.25 94 ILE A CA 1
ATOM 801 C C . ILE A 1 94 ? 17.237 -6.113 -3.696 1.00 65.25 94 ILE A C 1
ATOM 803 O O . ILE A 1 94 ? 16.590 -5.520 -2.840 1.00 65.25 94 ILE A O 1
ATOM 807 N N . LYS A 1 95 ? 17.587 -7.395 -3.552 1.00 64.69 95 LYS A N 1
ATOM 808 C CA . LYS A 1 95 ? 17.221 -8.177 -2.373 1.00 64.69 95 LYS A CA 1
ATOM 809 C C . LYS A 1 95 ? 17.775 -7.534 -1.108 1.00 64.69 95 LYS A C 1
ATOM 811 O O . LYS A 1 95 ? 17.058 -7.506 -0.119 1.00 64.69 95 LYS A O 1
ATOM 816 N N . ASN A 1 96 ? 18.990 -6.990 -1.120 1.00 67.31 96 ASN A N 1
ATOM 817 C CA . ASN A 1 96 ? 19.585 -6.321 0.037 1.00 67.31 96 ASN A CA 1
ATOM 818 C C . ASN A 1 96 ? 18.971 -4.941 0.320 1.00 67.31 96 ASN A C 1
ATOM 820 O O . ASN A 1 96 ? 18.795 -4.605 1.486 1.00 67.31 96 ASN A O 1
ATOM 824 N N . GLU A 1 97 ? 18.621 -4.152 -0.697 1.00 66.38 97 GLU A N 1
ATOM 825 C CA . GLU A 1 97 ? 17.920 -2.872 -0.544 1.00 66.38 97 GLU A CA 1
ATOM 826 C C . GLU A 1 97 ? 16.484 -3.073 -0.073 1.00 66.38 97 GLU A C 1
ATOM 828 O O . GLU A 1 97 ? 16.058 -2.399 0.856 1.00 66.38 97 GLU A O 1
ATOM 833 N N . ILE A 1 98 ? 15.761 -4.032 -0.656 1.00 63.62 98 ILE A N 1
ATOM 834 C CA . ILE A 1 98 ? 14.453 -4.487 -0.182 1.00 63.62 98 ILE A CA 1
ATOM 835 C C . ILE A 1 98 ? 14.617 -4.992 1.251 1.00 63.62 98 ILE A C 1
ATOM 837 O O . ILE A 1 98 ? 13.961 -4.494 2.147 1.00 63.62 98 ILE A O 1
ATOM 841 N N . THR A 1 99 ? 15.558 -5.889 1.534 1.00 61.16 99 THR A N 1
ATOM 842 C CA . THR A 1 99 ? 15.765 -6.390 2.902 1.00 61.16 99 THR A CA 1
ATOM 843 C C . THR A 1 99 ? 16.112 -5.261 3.874 1.00 61.16 99 THR A C 1
ATOM 845 O O . THR A 1 99 ? 15.605 -5.281 4.982 1.00 61.16 99 THR A O 1
ATOM 848 N N . LYS A 1 100 ? 16.891 -4.241 3.485 1.00 65.31 100 LYS A N 1
ATOM 849 C CA . LYS A 1 100 ? 17.146 -3.045 4.310 1.00 65.31 100 LYS A CA 1
ATOM 850 C C . LYS A 1 100 ? 15.901 -2.183 4.497 1.00 65.31 100 LYS A C 1
ATOM 852 O O . LYS A 1 100 ? 15.584 -1.855 5.626 1.00 65.31 100 LYS A O 1
ATOM 857 N N . LEU A 1 101 ? 15.153 -1.884 3.435 1.00 59.12 101 LEU A N 1
ATOM 858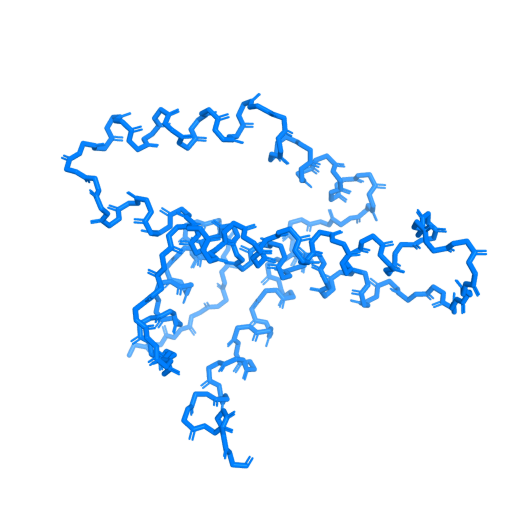 C CA . LEU A 1 101 ? 13.871 -1.171 3.516 1.00 59.12 101 LEU A CA 1
ATOM 859 C C . LEU A 1 101 ? 12.876 -1.900 4.436 1.00 59.12 101 LEU A C 1
ATOM 861 O O . LEU A 1 101 ? 12.086 -1.263 5.126 1.00 59.12 101 LEU A O 1
ATOM 865 N N . PHE A 1 102 ? 12.929 -3.234 4.458 1.00 54.50 102 PHE A N 1
ATOM 866 C CA . PHE A 1 102 ? 12.074 -4.082 5.283 1.00 54.50 102 PHE A CA 1
ATOM 867 C C . PHE A 1 102 ? 12.632 -4.289 6.710 1.00 54.50 102 PHE A C 1
ATOM 869 O O . PHE A 1 102 ? 11.834 -4.435 7.635 1.00 54.50 102 PHE A O 1
ATOM 876 N N . ASN A 1 103 ? 13.958 -4.249 6.908 1.00 52.94 103 ASN A N 1
ATOM 877 C CA . ASN A 1 103 ? 14.640 -4.393 8.205 1.00 52.94 103 ASN A CA 1
ATOM 878 C C . ASN A 1 103 ? 14.825 -3.070 8.959 1.00 52.94 103 ASN A C 1
ATOM 880 O O . ASN A 1 103 ? 14.927 -3.104 10.181 1.00 52.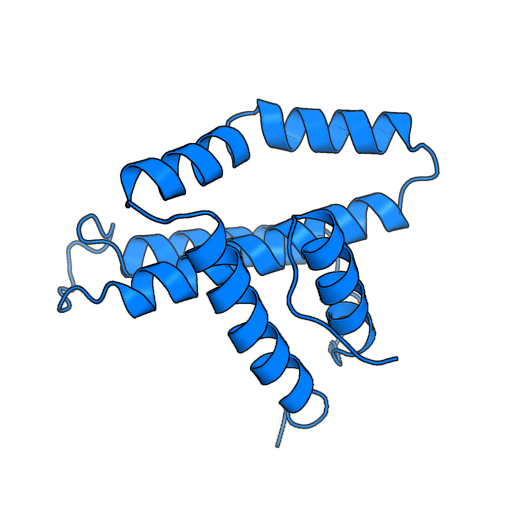94 103 ASN A O 1
ATOM 884 N N . ASP A 1 104 ? 14.792 -1.916 8.288 1.00 54.38 104 ASP A N 1
ATOM 885 C CA . ASP A 1 104 ? 14.823 -0.581 8.915 1.00 54.38 104 ASP A CA 1
ATOM 886 C C . ASP A 1 104 ? 13.472 -0.219 9.582 1.00 54.38 104 ASP A C 1
ATOM 888 O O . ASP A 1 104 ? 13.147 0.941 9.820 1.00 54.38 104 ASP A O 1
ATOM 892 N N . GLY A 1 105 ? 12.662 -1.229 9.916 1.00 47.56 105 GLY A N 1
ATOM 893 C CA . GLY A 1 105 ? 11.465 -1.120 10.744 1.00 47.56 105 GLY A CA 1
ATOM 894 C C . GLY A 1 105 ? 10.161 -0.935 9.973 1.00 47.56 105 GLY A C 1
ATOM 895 O O . GLY A 1 105 ? 9.134 -1.385 10.456 1.00 47.56 105 GLY A O 1
ATOM 896 N N . ALA A 1 106 ? 10.156 -0.366 8.765 1.00 48.88 106 ALA A N 1
ATOM 897 C CA . ALA A 1 106 ? 8.916 0.063 8.104 1.00 48.88 106 ALA A CA 1
ATOM 898 C C . ALA A 1 106 ? 7.907 -1.068 7.791 1.00 48.88 106 ALA A C 1
ATOM 900 O O . ALA A 1 106 ? 6.723 -0.896 8.056 1.00 48.88 106 ALA A O 1
ATOM 901 N N . ASN A 1 107 ? 8.336 -2.240 7.301 1.00 50.47 107 ASN A N 1
ATOM 902 C CA . ASN A 1 107 ? 7.409 -3.330 6.932 1.00 50.47 107 ASN A CA 1
ATOM 903 C C . ASN A 1 107 ? 7.143 -4.346 8.045 1.00 50.47 107 ASN A C 1
ATOM 905 O O . ASN A 1 107 ? 6.032 -4.873 8.118 1.00 50.47 107 ASN A O 1
ATOM 909 N N . LEU A 1 108 ? 8.108 -4.572 8.949 1.00 50.44 108 LEU A N 1
ATOM 910 C CA . LEU A 1 108 ? 7.792 -5.199 10.233 1.00 50.44 108 LEU A CA 1
ATOM 911 C C . LEU A 1 108 ? 6.710 -4.357 10.921 1.00 50.44 108 LEU A C 1
ATOM 913 O O . LEU A 1 108 ? 5.709 -4.909 11.358 1.00 50.44 108 LEU A O 1
ATOM 917 N N . ASN A 1 109 ? 6.838 -3.025 10.874 1.00 61.38 109 ASN A N 1
ATOM 918 C CA . ASN A 1 109 ? 5.815 -2.106 11.348 1.00 61.38 109 ASN A CA 1
ATOM 919 C C . ASN A 1 109 ? 4.520 -2.202 10.545 1.00 61.38 109 ASN A C 1
ATOM 921 O O . ASN A 1 109 ? 3.500 -2.201 11.196 1.00 61.38 109 ASN A O 1
ATOM 925 N N . LEU A 1 110 ? 4.482 -2.341 9.213 1.00 65.56 110 LEU A N 1
ATOM 926 C CA . LEU A 1 110 ? 3.194 -2.488 8.504 1.00 65.56 110 LEU A CA 1
ATOM 927 C C . LEU A 1 110 ? 2.466 -3.787 8.862 1.00 65.56 110 LEU A C 1
ATOM 929 O O . LEU A 1 110 ? 1.281 -3.734 9.153 1.00 65.56 110 LEU A O 1
ATOM 933 N N . ILE A 1 111 ? 3.151 -4.934 8.911 1.00 65.19 111 ILE A N 1
ATOM 934 C CA . ILE A 1 111 ? 2.529 -6.199 9.346 1.00 65.19 111 ILE A CA 1
ATOM 935 C C . ILE A 1 111 ? 2.089 -6.103 10.815 1.00 65.19 111 ILE A C 1
ATOM 937 O O . ILE A 1 111 ? 0.997 -6.549 11.165 1.00 65.19 111 ILE A O 1
ATOM 941 N N . ILE A 1 112 ? 2.911 -5.485 11.669 1.00 62.84 112 ILE A N 1
ATOM 942 C CA . ILE A 1 112 ? 2.581 -5.217 13.073 1.00 62.84 112 ILE A CA 1
ATOM 943 C C . ILE A 1 112 ? 1.419 -4.222 13.186 1.00 62.84 112 ILE A C 1
ATOM 945 O O . ILE A 1 112 ? 0.557 -4.413 14.030 1.00 62.84 112 ILE A O 1
ATOM 949 N N . ILE A 1 113 ? 1.351 -3.191 12.347 1.00 72.25 113 ILE A N 1
ATOM 950 C CA . ILE A 1 113 ? 0.276 -2.194 12.298 1.00 72.25 113 ILE A CA 1
ATOM 951 C C . ILE A 1 113 ? -1.007 -2.887 11.863 1.00 72.25 113 ILE A C 1
ATOM 953 O O . ILE A 1 113 ? -2.010 -2.713 12.544 1.00 72.25 113 ILE A O 1
ATOM 957 N N . SER A 1 114 ? -0.974 -3.725 10.819 1.00 73.19 114 SER A N 1
ATOM 958 C CA . SER A 1 114 ? -2.112 -4.555 10.415 1.00 73.19 114 SER A CA 1
ATOM 959 C C . SER A 1 114 ? -2.615 -5.376 11.594 1.00 73.19 114 SER A C 1
ATOM 961 O O . SER A 1 114 ? -3.781 -5.272 11.958 1.00 73.19 114 SER A O 1
ATOM 963 N N . ALA A 1 115 ? -1.722 -6.125 12.246 1.00 66.50 115 ALA A N 1
ATOM 964 C CA . ALA A 1 115 ? -2.072 -6.966 13.385 1.00 66.50 115 ALA A CA 1
ATOM 965 C C . ALA A 1 115 ? -2.616 -6.147 14.571 1.00 66.50 115 ALA A C 1
ATOM 967 O O . ALA A 1 115 ? -3.655 -6.492 15.129 1.00 66.50 115 ALA A O 1
ATOM 968 N N . ASN A 1 116 ? -1.974 -5.028 14.915 1.00 79.44 116 ASN A N 1
ATOM 969 C CA . ASN A 1 116 ? -2.384 -4.130 15.999 1.00 79.44 116 ASN A CA 1
ATOM 970 C C . ASN A 1 116 ? -3.724 -3.444 15.714 1.00 79.44 116 ASN A C 1
ATOM 972 O O . ASN A 1 116 ? -4.494 -3.188 16.636 1.00 79.44 116 ASN A O 1
ATOM 976 N N . LYS A 1 117 ? -4.010 -3.142 14.446 1.00 84.25 117 LYS A N 1
ATOM 977 C CA . LYS A 1 117 ? -5.287 -2.581 13.997 1.00 84.25 117 LYS A CA 1
ATOM 978 C C . LYS A 1 117 ? -6.344 -3.663 13.745 1.00 84.25 117 LYS A C 1
ATOM 980 O O . LYS A 1 117 ? -7.486 -3.309 13.460 1.00 84.25 117 LYS A O 1
ATOM 985 N N . GLY A 1 118 ? -6.003 -4.946 13.885 1.00 88.06 118 GLY A N 1
ATOM 986 C CA . GLY A 1 118 ? -6.915 -6.078 13.715 1.00 88.06 118 GLY A CA 1
ATOM 987 C C . GLY A 1 118 ? -7.196 -6.472 12.263 1.00 88.06 118 GLY A C 1
ATOM 988 O O . GLY A 1 118 ? -8.136 -7.222 12.024 1.00 88.06 118 GLY A O 1
ATOM 989 N N . TYR A 1 119 ? -6.408 -5.984 11.303 1.00 91.12 119 TYR A N 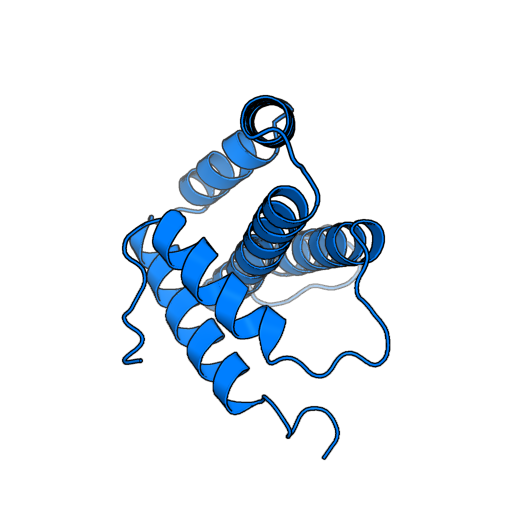1
ATOM 990 C CA . TYR A 1 119 ? -6.522 -6.360 9.896 1.00 91.12 119 TYR A CA 1
ATOM 991 C C . TYR A 1 119 ? -5.871 -7.710 9.626 1.00 91.12 119 TYR A C 1
ATOM 993 O O . TYR A 1 119 ? -4.716 -7.966 9.982 1.00 91.12 119 TYR A O 1
ATOM 1001 N N . THR A 1 120 ? -6.609 -8.566 8.935 1.00 90.38 120 THR A N 1
ATOM 1002 C CA . THR A 1 120 ? -6.115 -9.835 8.421 1.00 90.38 120 THR A CA 1
ATOM 1003 C C . THR A 1 120 ? -5.407 -9.642 7.084 1.00 90.38 120 THR A C 1
ATOM 1005 O O . THR A 1 120 ? -5.544 -8.630 6.394 1.00 90.38 120 THR A O 1
ATOM 1008 N N . LYS A 1 121 ? -4.663 -10.670 6.672 1.00 88.06 121 LYS A N 1
ATOM 1009 C CA . LYS A 1 121 ? -4.107 -10.747 5.318 1.00 88.06 121 LYS A CA 1
ATOM 1010 C C . LYS A 1 121 ? -5.204 -10.621 4.247 1.00 88.06 121 LYS A C 1
ATOM 1012 O O . LYS A 1 121 ? -4.982 -9.962 3.237 1.00 88.06 121 LYS A O 1
ATOM 1017 N N . GLU A 1 122 ? -6.361 -11.251 4.455 1.00 92.00 122 GLU A N 1
ATOM 1018 C CA . GLU A 1 122 ? -7.450 -11.235 3.473 1.00 92.00 122 GLU A CA 1
ATOM 1019 C C . GLU A 1 122 ? -8.094 -9.854 3.351 1.00 92.00 122 GLU A C 1
ATOM 1021 O O . GLU A 1 122 ? -8.423 -9.461 2.237 1.00 92.00 122 GLU A O 1
ATOM 1026 N N . ASP A 1 123 ? -8.193 -9.087 4.441 1.00 94.00 123 ASP A N 1
ATOM 1027 C CA . ASP A 1 123 ? -8.712 -7.712 4.393 1.00 94.00 123 ASP A CA 1
ATOM 1028 C C . ASP A 1 123 ? -7.877 -6.845 3.444 1.00 94.00 123 ASP A C 1
ATOM 1030 O O . ASP A 1 123 ? -8.414 -6.180 2.560 1.00 94.00 123 ASP A O 1
ATOM 1034 N N . ILE A 1 124 ? -6.549 -6.932 3.566 1.00 92.06 124 ILE A N 1
ATOM 1035 C CA . ILE A 1 124 ? -5.606 -6.191 2.719 1.00 92.06 124 ILE A CA 1
ATOM 1036 C C . ILE A 1 124 ? -5.709 -6.662 1.266 1.00 92.06 124 ILE A C 1
ATOM 1038 O O . ILE A 1 124 ? -5.817 -5.842 0.359 1.00 92.06 124 ILE A O 1
ATOM 1042 N N . LEU A 1 125 ? -5.697 -7.978 1.024 1.00 94.12 125 LEU A N 1
ATOM 1043 C CA . LEU A 1 125 ? -5.768 -8.526 -0.335 1.00 94.12 125 LEU A CA 1
ATOM 1044 C C . LEU A 1 125 ? -7.083 -8.171 -1.040 1.00 94.12 125 LEU A C 1
ATOM 1046 O O . LEU A 1 125 ? -7.073 -7.849 -2.229 1.00 94.12 125 LEU A O 1
ATOM 1050 N N . ASN A 1 126 ? -8.203 -8.212 -0.318 1.00 96.88 126 ASN A N 1
ATOM 1051 C CA . ASN A 1 126 ? -9.518 -7.885 -0.857 1.00 96.88 126 ASN A CA 1
ATOM 1052 C C . ASN A 1 126 ? -9.649 -6.386 -1.128 1.00 96.88 126 ASN A C 1
ATOM 1054 O O . ASN A 1 126 ? -10.023 -6.009 -2.239 1.00 96.88 126 ASN A O 1
ATOM 1058 N N . CYS A 1 127 ? -9.271 -5.535 -0.170 1.00 97.06 127 CYS A N 1
ATOM 1059 C CA . CYS A 1 127 ? -9.327 -4.086 -0.354 1.00 97.06 127 CYS A CA 1
ATOM 1060 C C . CYS A 1 127 ? -8.409 -3.639 -1.504 1.00 97.06 127 CYS A C 1
ATOM 1062 O O . CYS A 1 127 ? -8.835 -2.898 -2.396 1.00 97.06 127 CYS A O 1
ATOM 1064 N N . TYR A 1 128 ? -7.185 -4.181 -1.563 1.00 97.12 128 TYR A N 1
ATOM 1065 C CA . TYR A 1 128 ? -6.249 -3.929 -2.658 1.00 97.12 128 TYR A CA 1
ATOM 1066 C C . TYR A 1 128 ? -6.851 -4.321 -4.007 1.00 97.12 128 TYR A C 1
ATOM 1068 O O . TYR A 1 128 ? -6.801 -3.544 -4.959 1.00 97.12 128 TYR A O 1
ATOM 1076 N N . TRP A 1 129 ? -7.456 -5.508 -4.100 1.00 97.94 129 TRP A N 1
ATOM 1077 C CA . TRP A 1 129 ? -8.085 -5.980 -5.330 1.00 97.94 129 TRP A CA 1
ATOM 1078 C C . TRP A 1 129 ? -9.209 -5.063 -5.808 1.00 97.94 129 TRP A C 1
ATOM 1080 O O . TRP A 1 129 ? -9.215 -4.645 -6.967 1.00 97.94 129 TRP A O 1
ATOM 1090 N N . GLU A 1 130 ? -10.134 -4.707 -4.919 1.00 97.31 130 GLU A N 1
ATOM 1091 C CA . GLU A 1 130 ? -11.253 -3.827 -5.251 1.00 97.31 130 GLU A CA 1
ATOM 1092 C C . GLU A 1 130 ? -10.768 -2.450 -5.712 1.00 97.31 130 GLU A C 1
ATOM 1094 O O . GLU A 1 130 ? -11.258 -1.904 -6.710 1.00 97.31 130 GLU A O 1
ATOM 1099 N N . LYS A 1 131 ? -9.769 -1.890 -5.021 1.00 96.19 131 LYS A N 1
ATOM 1100 C CA . LYS A 1 131 ? -9.171 -0.605 -5.384 1.00 96.19 131 LYS A CA 1
ATOM 1101 C C . LYS A 1 131 ? -8.406 -0.682 -6.702 1.00 96.19 131 LYS A C 1
ATOM 1103 O O . LYS A 1 131 ? -8.564 0.195 -7.551 1.00 96.19 131 LYS A O 1
ATOM 1108 N N . TRP A 1 132 ? -7.675 -1.766 -6.944 1.00 97.00 132 TRP A N 1
ATOM 1109 C CA . TRP A 1 132 ? -6.956 -1.995 -8.197 1.00 97.00 132 TRP A CA 1
ATOM 1110 C C . TRP A 1 132 ? -7.923 -2.048 -9.385 1.00 97.00 132 TRP A C 1
ATOM 1112 O O . TRP A 1 132 ? -7.712 -1.375 -10.394 1.00 97.00 132 TRP A O 1
ATOM 1122 N N . GLN A 1 133 ? -9.048 -2.758 -9.243 1.00 95.62 133 GLN A N 1
ATOM 1123 C CA . GLN A 1 133 ? -10.097 -2.807 -10.266 1.00 95.62 133 GLN A CA 1
ATOM 1124 C C . GLN A 1 133 ? -10.719 -1.429 -10.535 1.00 95.62 133 GLN A C 1
ATOM 1126 O O . GLN A 1 133 ? -11.013 -1.100 -11.689 1.00 95.62 133 GLN A O 1
ATOM 1131 N N . LYS A 1 134 ? -10.931 -0.614 -9.491 1.00 93.94 134 LYS A N 1
ATOM 1132 C CA . LYS A 1 134 ? -11.387 0.780 -9.636 1.00 93.94 134 LYS A CA 1
ATOM 1133 C C . LYS A 1 134 ? -10.350 1.613 -10.397 1.00 93.94 134 LYS A C 1
ATOM 1135 O O . LYS A 1 134 ? -10.723 2.315 -11.334 1.00 93.94 134 LYS A O 1
ATOM 1140 N N . ASN A 1 135 ? -9.069 1.496 -10.051 1.00 92.81 135 ASN A N 1
ATOM 1141 C CA . ASN A 1 135 ? -7.980 2.251 -10.673 1.00 92.81 135 ASN A CA 1
ATOM 1142 C C . ASN A 1 135 ? -7.781 1.881 -12.149 1.00 92.81 135 ASN A C 1
ATOM 1144 O O . ASN A 1 135 ? -7.699 2.772 -12.989 1.00 92.81 135 ASN A O 1
ATOM 1148 N N . ILE A 1 136 ? -7.847 0.596 -12.509 1.00 92.31 136 ILE A N 1
ATOM 1149 C CA . ILE A 1 136 ? -7.796 0.162 -13.916 1.00 92.31 136 ILE A CA 1
ATOM 1150 C C . ILE A 1 136 ? -8.926 0.779 -14.749 1.00 92.31 136 ILE A C 1
ATOM 1152 O O . ILE A 1 136 ? -8.701 1.214 -15.875 1.00 92.31 136 ILE A O 1
ATOM 1156 N N . LYS A 1 137 ? -10.146 0.873 -14.203 1.00 91.06 137 LYS A N 1
ATOM 1157 C CA . LYS A 1 137 ? -11.290 1.496 -14.899 1.00 91.06 137 LYS A CA 1
ATOM 1158 C C . LYS A 1 137 ? -11.139 3.012 -15.088 1.00 91.06 137 LYS A C 1
ATOM 1160 O O . LYS A 1 137 ? -11.860 3.582 -15.912 1.00 91.06 137 LYS A O 1
ATOM 1165 N N . ARG A 1 138 ? -10.268 3.659 -14.305 1.00 87.75 138 ARG A N 1
ATOM 1166 C CA . ARG A 1 138 ? -9.984 5.101 -14.372 1.00 87.75 138 ARG A CA 1
ATOM 1167 C C . ARG A 1 138 ? -8.922 5.448 -15.414 1.00 87.75 138 ARG A C 1
ATOM 1169 O O . ARG A 1 138 ? -8.886 6.598 -15.844 1.00 87.75 138 ARG A O 1
ATOM 1176 N N . ILE A 1 139 ? -8.129 4.478 -15.873 1.00 86.56 139 ILE A N 1
ATOM 1177 C CA . ILE A 1 139 ? -7.109 4.695 -16.906 1.00 86.56 139 ILE A CA 1
ATOM 1178 C C . ILE A 1 139 ? -7.734 5.358 -18.140 1.00 86.56 139 ILE A C 1
ATOM 1180 O O . ILE A 1 139 ? -8.759 4.914 -18.662 1.00 86.56 139 ILE A O 1
ATOM 1184 N N . GLY A 1 140 ? -7.115 6.449 -18.596 1.00 76.94 140 GLY A N 1
ATOM 1185 C CA . GLY A 1 140 ? -7.575 7.228 -19.753 1.00 76.94 140 GLY A CA 1
ATOM 1186 C C . GLY A 1 140 ? -8.762 8.160 -19.472 1.00 76.94 140 GLY A C 1
ATOM 1187 O O . GLY A 1 140 ? -9.192 8.878 -20.371 1.00 76.94 140 GLY A O 1
ATOM 1188 N N . LYS A 1 141 ? -9.279 8.183 -18.238 1.00 76.31 141 LYS A N 1
ATOM 1189 C CA . LYS A 1 141 ? -10.310 9.124 -17.758 1.00 76.31 141 LYS A CA 1
ATOM 1190 C C . LYS A 1 141 ? -9.783 10.068 -16.676 1.00 76.31 141 LYS A C 1
ATOM 1192 O O . LYS A 1 141 ? -10.559 10.760 -16.038 1.00 76.31 141 LYS A O 1
ATOM 1197 N N . GLU A 1 142 ? -8.471 10.085 -16.469 1.00 63.25 142 GLU A N 1
ATOM 1198 C CA . GLU A 1 142 ? -7.801 10.787 -15.366 1.00 63.25 142 GLU A CA 1
ATOM 1199 C C . GLU A 1 142 ? -7.883 12.325 -15.493 1.00 63.25 142 GLU A C 1
ATOM 1201 O O . GLU A 1 142 ? -7.600 13.027 -14.528 1.00 63.25 142 GLU A O 1
ATOM 1206 N N . TRP A 1 143 ? -8.321 12.839 -16.654 1.00 53.44 143 TRP A N 1
ATOM 1207 C CA . TRP A 1 143 ? -8.388 14.270 -16.991 1.00 53.44 143 TRP A CA 1
ATOM 1208 C C . TRP A 1 143 ? -9.696 14.702 -17.689 1.00 53.44 143 TRP A C 1
ATOM 1210 O O . TRP A 1 143 ? -9.725 15.777 -18.287 1.00 53.44 143 TRP A O 1
ATOM 1220 N N . ASN A 1 144 ? -10.751 13.873 -17.644 1.00 47.34 144 ASN A N 1
ATOM 1221 C CA . ASN A 1 144 ? -12.084 14.199 -18.183 1.00 47.34 144 ASN A CA 1
ATOM 1222 C C . ASN A 1 144 ? -13.085 14.496 -17.068 1.00 47.34 144 ASN A C 1
ATOM 1224 O O . ASN A 1 144 ? -13.123 13.701 -16.102 1.00 47.34 144 ASN A O 1
#

Radius of gyration: 15.88 Å; chains: 1; bounding box: 38×35×37 Å

pLDDT: mean 84.49, std 13.47, range [47.34, 97.94]

Sequence (144 aa):
MEFKRPENFEDILNLQKHLDKNIHSSRERTIKDIKLSLIAEVIEFNEETPESHKTWKTKPYDKEKELEEFTDIWFFLAQMVNFKLEISDSFVEIKNEITKLFNDGA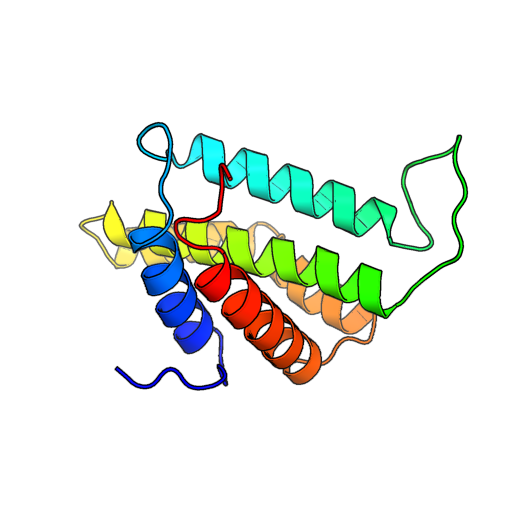NLNLIIISANKGYTKEDILNCYWEKWQKNIKRIGKEWN

InterPro domains:
  IPR014871 dUTPase/dCTP pyrophosphatase [PF08761] (9-96)